Protein AF-A0A962I5D3-F1 (afdb_monomer)

pLDDT: mean 81.32, std 17.79, range [51.28, 98.06]

Mean predicted aligned error: 11.16 Å

Radius of gyration: 21.14 Å; Cα contacts (8 Å, |Δi|>4): 16; chains: 1; boundi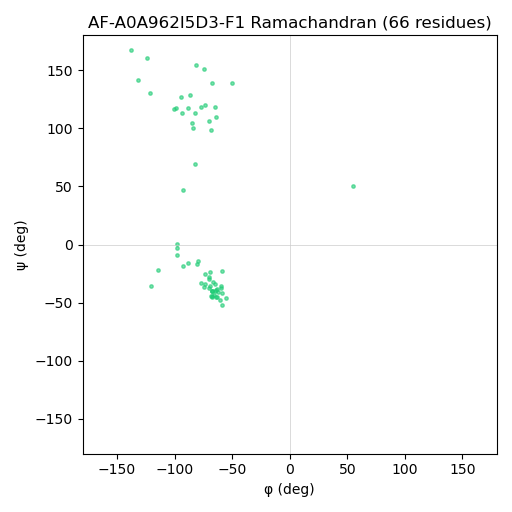ng box: 28×18×70 Å

Secondary structure (DSSP, 8-state):
-HHHHHHHHHHHHTTS--------PPP-----HHHHHHHHHHHT---------TT-HHHHHHIIIII-

Structure (mmCIF, N/CA/C/O backbone):
data_AF-A0A962I5D3-F1
#
_entry.id   AF-A0A962I5D3-F1
#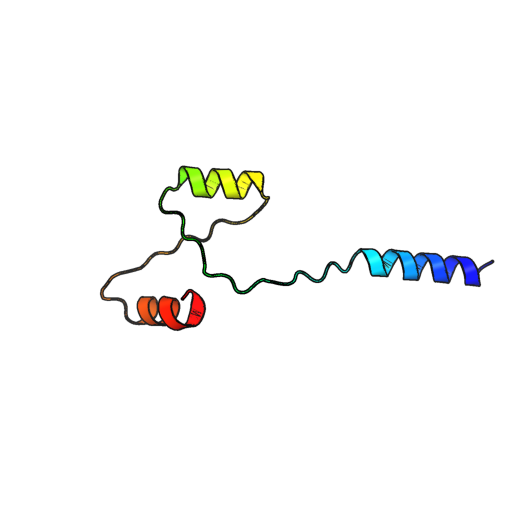
loop_
_atom_site.group_PDB
_atom_site.id
_atom_site.type_symbol
_atom_site.label_atom_id
_atom_site.label_alt_id
_atom_site.label_comp_id
_atom_site.label_asym_id
_atom_site.label_entity_id
_atom_site.label_seq_id
_atom_site.pdbx_PDB_ins_code
_atom_site.Cartn_x
_atom_site.Cartn_y
_atom_site.Cartn_z
_atom_site.occupancy
_atom_site.B_iso_or_equiv
_atom_site.auth_seq_id
_atom_site.auth_comp_id
_atom_site.auth_asym_id
_atom_site.auth_atom_id
_atom_site.pdbx_PDB_model_num
ATOM 1 N N . MET A 1 1 ? 0.613 2.557 53.282 1.00 53.28 1 MET A N 1
ATOM 2 C CA . MET A 1 1 ? -0.503 3.098 52.464 1.0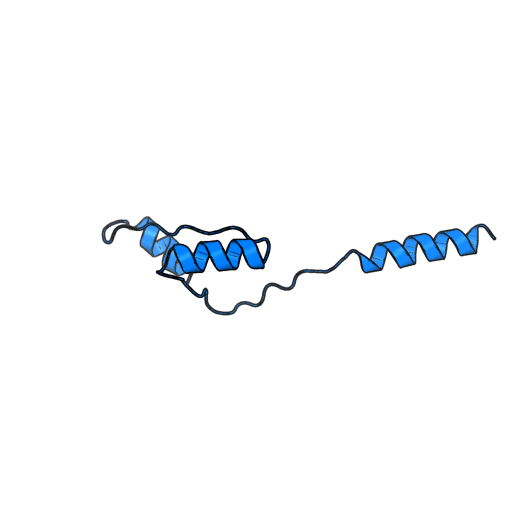0 53.28 1 MET A CA 1
ATOM 3 C C . MET A 1 1 ? -0.031 3.786 51.181 1.00 53.28 1 MET A C 1
ATOM 5 O O . MET A 1 1 ? -0.458 3.346 50.127 1.00 53.28 1 MET A O 1
ATOM 9 N N . ARG A 1 2 ? 0.897 4.760 51.206 1.00 52.16 2 ARG A N 1
ATOM 10 C CA . ARG A 1 2 ? 1.448 5.395 49.977 1.00 52.16 2 ARG A CA 1
ATOM 11 C C . ARG A 1 2 ? 2.154 4.421 49.013 1.00 52.16 2 ARG A C 1
ATOM 13 O O . ARG A 1 2 ? 2.001 4.550 47.806 1.00 52.16 2 ARG A O 1
ATOM 20 N N . THR A 1 3 ? 2.848 3.411 49.540 1.00 51.28 3 THR A N 1
ATOM 21 C CA . THR A 1 3 ? 3.556 2.386 48.745 1.00 51.28 3 THR A CA 1
ATOM 22 C C . THR A 1 3 ? 2.613 1.427 48.008 1.00 51.28 3 THR A C 1
ATOM 24 O O . THR A 1 3 ? 2.955 0.933 46.942 1.00 51.28 3 THR A O 1
ATOM 27 N N . LEU A 1 4 ? 1.408 1.196 48.544 1.00 55.31 4 LEU A N 1
ATOM 28 C CA . LEU A 1 4 ? 0.402 0.322 47.922 1.00 55.31 4 LEU A CA 1
ATOM 29 C C . LEU A 1 4 ? -0.304 1.019 46.747 1.00 55.31 4 LEU A C 1
ATOM 31 O O . LEU A 1 4 ? -0.600 0.382 45.744 1.00 55.31 4 LEU A O 1
ATOM 35 N N . ILE A 1 5 ? -0.495 2.340 46.834 1.00 59.06 5 ILE A N 1
ATOM 36 C CA . ILE A 1 5 ? -1.095 3.156 45.764 1.00 59.06 5 ILE A CA 1
ATOM 37 C C . ILE A 1 5 ? -0.173 3.213 44.533 1.00 59.06 5 ILE A C 1
ATOM 39 O O . ILE A 1 5 ? -0.645 3.099 43.405 1.00 59.06 5 ILE A O 1
ATOM 43 N N . PHE A 1 6 ? 1.145 3.323 44.740 1.00 55.66 6 PHE A N 1
ATOM 44 C CA . PHE A 1 6 ? 2.129 3.374 43.650 1.00 55.66 6 PHE A CA 1
ATOM 45 C C . PHE A 1 6 ? 2.200 2.069 42.837 1.00 55.66 6 PHE A C 1
ATOM 47 O O . PHE A 1 6 ? 2.392 2.123 41.628 1.00 55.66 6 PHE A O 1
ATOM 54 N N . CYS A 1 7 ? 1.991 0.914 43.479 1.00 55.75 7 CYS A N 1
ATOM 55 C 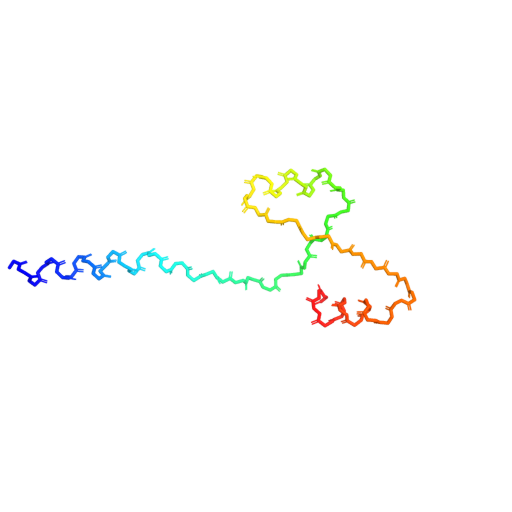CA . CYS A 1 7 ? 2.013 -0.401 42.826 1.00 55.75 7 CYS A CA 1
ATOM 56 C C . CYS A 1 7 ? 0.759 -0.653 41.961 1.00 55.75 7 CYS A C 1
ATOM 58 O O . CYS A 1 7 ? 0.843 -1.247 40.889 1.00 55.75 7 CYS A O 1
ATOM 60 N N . CYS A 1 8 ? -0.406 -0.142 42.381 1.00 56.72 8 CYS A N 1
ATOM 61 C CA . CYS A 1 8 ? -1.628 -0.202 41.568 1.00 56.72 8 CYS A CA 1
ATOM 62 C C . CYS A 1 8 ? -1.555 0.694 40.321 1.00 56.72 8 CYS A C 1
ATOM 64 O O . CYS A 1 8 ? -2.069 0.317 39.271 1.00 56.72 8 CYS A O 1
ATOM 66 N N . LEU A 1 9 ? -0.908 1.862 40.413 1.00 58.47 9 LEU A N 1
ATOM 67 C CA . LEU A 1 9 ? -0.759 2.788 39.282 1.00 58.47 9 LEU A CA 1
ATOM 68 C C . LEU A 1 9 ? 0.193 2.249 38.203 1.00 58.47 9 LEU A C 1
ATOM 70 O O . LEU A 1 9 ? -0.079 2.414 37.017 1.00 58.47 9 LEU A O 1
ATOM 74 N N . THR A 1 10 ? 1.271 1.563 38.589 1.00 59.03 10 THR A N 1
ATOM 75 C CA . THR A 1 10 ? 2.182 0.909 37.635 1.00 59.03 10 THR A CA 1
ATOM 76 C C . THR A 1 10 ? 1.586 -0.365 37.036 1.00 59.03 10 THR A C 1
ATOM 78 O O . THR A 1 10 ? 1.762 -0.609 35.846 1.00 59.03 10 THR A O 1
ATOM 81 N N . GLY A 1 11 ? 0.827 -1.144 37.816 1.00 59.56 11 GLY A N 1
ATOM 82 C CA . GLY A 1 11 ? 0.109 -2.322 37.316 1.00 59.56 11 GLY A CA 1
ATOM 83 C C . GLY A 1 11 ? -0.959 -1.982 36.269 1.00 59.56 11 GLY A C 1
ATOM 84 O O . GLY A 1 11 ? -1.079 -2.686 35.271 1.00 59.56 11 GLY A O 1
ATOM 85 N N . ALA A 1 12 ? -1.684 -0.871 36.441 1.00 58.66 12 ALA A 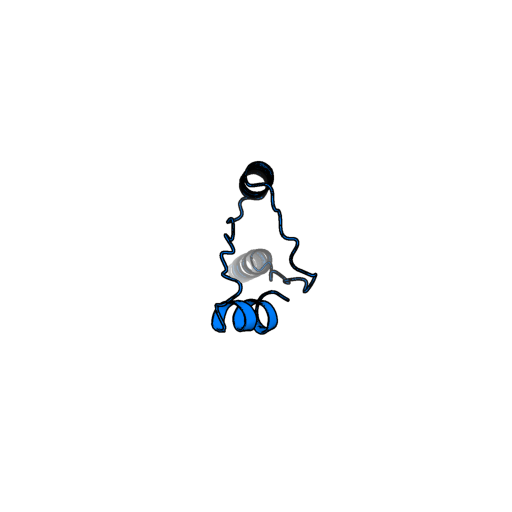N 1
ATOM 86 C CA . ALA A 1 12 ? -2.681 -0.402 35.474 1.00 58.66 12 ALA A CA 1
ATOM 87 C C . ALA A 1 12 ? -2.066 0.122 34.159 1.00 58.66 12 ALA A C 1
ATOM 89 O O . ALA A 1 12 ? -2.684 -0.007 33.104 1.00 58.66 12 ALA A O 1
ATOM 90 N N . LEU A 1 13 ? -0.846 0.670 34.202 1.00 56.75 13 LEU A N 1
ATOM 91 C CA . LEU A 1 13 ? -0.153 1.197 33.020 1.00 56.75 13 LEU A CA 1
ATOM 92 C C . LEU A 1 13 ? 0.379 0.089 32.091 1.00 56.75 13 LEU A C 1
ATOM 94 O O . LEU A 1 13 ? 0.525 0.308 30.896 1.00 56.75 13 LEU A O 1
ATOM 98 N N . LEU A 1 14 ? 0.644 -1.110 32.617 1.00 55.72 14 LEU A N 1
ATOM 99 C CA . LEU A 1 14 ? 1.150 -2.246 31.833 1.00 55.72 14 LEU A CA 1
ATOM 100 C C . LEU A 1 14 ? 0.054 -2.997 31.054 1.00 55.72 14 LEU A C 1
ATOM 102 O O . LEU A 1 14 ? 0.371 -3.736 30.128 1.00 55.72 14 LEU A O 1
ATOM 106 N N . LEU A 1 15 ? -1.231 -2.810 31.385 1.00 53.81 15 LEU A N 1
ATOM 107 C CA . LEU A 1 15 ? -2.336 -3.409 30.619 1.00 53.81 15 LEU A CA 1
ATOM 108 C C . LEU A 1 15 ? -2.685 -2.640 29.333 1.00 53.81 15 LEU A C 1
ATOM 110 O O . LEU A 1 15 ? -3.410 -3.172 28.492 1.00 53.81 15 LEU A O 1
ATOM 114 N N . THR A 1 16 ? -2.200 -1.407 29.159 1.00 57.59 16 THR A N 1
ATOM 115 C CA . THR A 1 16 ? -2.502 -0.590 27.971 1.00 57.59 16 THR A CA 1
ATOM 116 C C . THR A 1 16 ? -1.518 -0.817 26.826 1.00 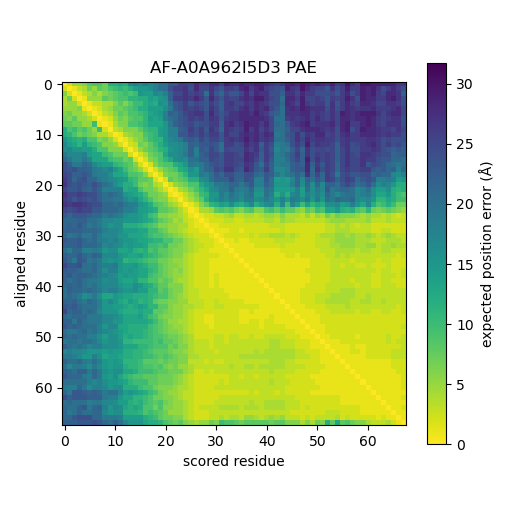57.59 16 THR A C 1
ATOM 118 O O . THR A 1 16 ? -1.831 -0.489 25.682 1.00 57.59 16 THR A O 1
ATOM 121 N N . THR A 1 17 ? -0.358 -1.427 27.079 1.00 53.47 17 THR A N 1
ATOM 122 C CA . THR A 1 17 ? 0.618 -1.748 26.033 1.00 53.47 17 THR A CA 1
ATOM 123 C C . THR A 1 17 ? 0.232 -3.044 25.327 1.00 53.47 17 THR A C 1
ATOM 125 O O . THR A 1 17 ? 0.902 -4.069 25.462 1.00 53.47 17 THR A O 1
ATOM 128 N N . ARG A 1 18 ? -0.859 -3.023 24.555 1.00 60.72 18 ARG A N 1
ATOM 129 C CA . ARG A 1 18 ? -1.016 -4.019 23.493 1.00 60.72 18 ARG A CA 1
ATOM 130 C C . ARG A 1 18 ? 0.033 -3.710 22.434 1.00 60.72 18 ARG A C 1
ATOM 132 O 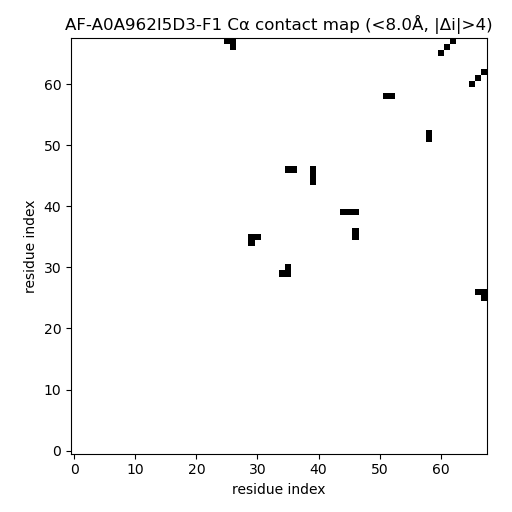O . ARG A 1 18 ? -0.151 -2.811 21.622 1.00 60.72 18 ARG A O 1
ATOM 139 N N . VAL A 1 19 ? 1.150 -4.429 22.476 1.00 63.53 19 VAL A N 1
ATOM 140 C CA . VAL A 1 19 ? 2.073 -4.495 21.343 1.00 63.53 19 VAL A CA 1
ATOM 141 C C . VAL A 1 19 ? 1.294 -5.166 20.216 1.00 63.53 19 VAL A C 1
ATOM 143 O O . VAL A 1 19 ? 0.938 -6.337 20.328 1.00 63.53 19 VAL A O 1
ATOM 146 N N . TRP A 1 20 ? 0.941 -4.406 19.180 1.00 65.75 20 TRP A N 1
ATOM 147 C CA . TRP A 1 20 ? 0.380 -4.972 17.958 1.00 65.75 20 TRP A CA 1
ATOM 148 C C . TRP A 1 20 ? 1.507 -5.729 17.262 1.00 65.75 20 TRP A C 1
ATOM 150 O O . TRP A 1 20 ? 2.440 -5.119 16.742 1.00 65.75 20 TRP A O 1
ATOM 160 N N . ALA A 1 21 ? 1.455 -7.056 17.316 1.00 62.44 21 ALA A N 1
ATOM 161 C CA . ALA A 1 21 ? 2.228 -7.880 16.407 1.00 62.44 21 ALA A CA 1
ATOM 162 C C . ALA A 1 21 ? 1.550 -7.781 15.037 1.00 62.44 21 ALA A C 1
ATOM 164 O O . ALA A 1 21 ? 0.361 -8.075 14.920 1.00 62.44 21 ALA A O 1
ATOM 165 N N . ALA A 1 22 ? 2.278 -7.303 14.032 1.00 66.38 22 ALA A N 1
ATOM 166 C CA . ALA A 1 22 ? 1.855 -7.448 12.650 1.00 66.38 22 ALA A CA 1
ATOM 167 C C . ALA A 1 22 ? 2.282 -8.849 12.204 1.00 66.38 22 ALA A C 1
ATOM 169 O O . ALA A 1 22 ? 3.481 -9.128 12.170 1.00 66.38 22 ALA A O 1
ATOM 170 N N . ASP A 1 23 ? 1.317 -9.726 11.931 1.00 63.50 23 ASP A N 1
ATOM 171 C CA . ASP A 1 23 ? 1.602 -10.958 11.195 1.00 63.50 23 ASP A CA 1
ATOM 172 C C . ASP A 1 23 ? 1.983 -10.586 9.760 1.00 63.50 23 ASP A C 1
ATOM 174 O O . ASP A 1 23 ? 1.398 -9.680 9.164 1.00 63.50 23 ASP A O 1
ATOM 178 N N . SER A 1 24 ? 2.994 -11.265 9.225 1.00 64.94 24 SER A N 1
ATOM 179 C CA . SER A 1 24 ? 3.498 -11.073 7.863 1.00 64.94 24 SER A CA 1
ATOM 180 C C . SER A 1 24 ? 2.825 -12.039 6.885 1.00 64.94 24 SER A C 1
ATOM 182 O O . SER A 1 24 ? 3.511 -12.734 6.137 1.00 64.94 24 SER A O 1
ATOM 184 N N . ASP A 1 25 ? 1.500 -12.143 6.956 1.00 67.44 25 ASP A N 1
ATOM 185 C CA . ASP A 1 25 ? 0.720 -12.845 5.938 1.00 67.44 25 ASP A CA 1
ATOM 186 C C . ASP A 1 25 ? 0.637 -11.985 4.664 1.00 67.44 25 ASP A C 1
ATOM 188 O O . ASP A 1 25 ? 0.663 -10.752 4.735 1.00 67.44 25 ASP A O 1
ATOM 192 N N . ASP A 1 26 ? 0.515 -12.638 3.504 1.00 79.25 26 ASP A N 1
ATOM 193 C CA . ASP A 1 26 ? 0.296 -11.978 2.210 1.00 79.25 26 ASP A CA 1
ATOM 194 C C . ASP A 1 26 ? -0.870 -10.976 2.277 1.00 79.25 26 ASP A C 1
ATOM 196 O O . ASP A 1 26 ? -1.936 -11.249 2.845 1.00 79.25 26 ASP A O 1
ATOM 200 N N . LEU A 1 27 ? -0.699 -9.817 1.631 1.00 86.44 27 LEU A N 1
ATOM 201 C CA . LEU A 1 27 ? -1.755 -8.812 1.532 1.00 86.44 27 LEU A CA 1
ATOM 202 C C . LEU A 1 27 ? -2.939 -9.345 0.714 1.00 86.44 27 LEU A C 1
ATOM 204 O O . LEU A 1 27 ? -2.839 -9.611 -0.485 1.00 86.44 27 LEU A O 1
ATOM 208 N N . ILE A 1 28 ? -4.111 -9.429 1.348 1.00 89.44 28 ILE A N 1
ATOM 209 C CA . ILE A 1 28 ? -5.344 -9.824 0.662 1.00 89.44 28 ILE A CA 1
ATOM 210 C C . ILE A 1 28 ? -5.980 -8.609 -0.017 1.00 89.44 28 ILE A C 1
ATOM 212 O O . ILE A 1 28 ? -6.673 -7.804 0.607 1.00 89.44 28 ILE A O 1
ATOM 216 N N . TRP A 1 29 ? -5.771 -8.499 -1.329 1.00 92.19 29 TRP A N 1
ATOM 217 C CA . TRP A 1 29 ? -6.364 -7.450 -2.157 1.00 92.19 29 TRP A CA 1
ATOM 218 C C . TRP A 1 29 ? -7.835 -7.724 -2.480 1.00 92.19 29 TRP A C 1
ATOM 220 O O . TRP A 1 29 ? -8.173 -8.677 -3.186 1.00 92.19 29 TRP A O 1
ATOM 230 N N . LEU A 1 30 ? -8.715 -6.826 -2.039 1.00 94.81 30 LEU A N 1
ATOM 231 C CA . LEU A 1 30 ? -10.117 -6.802 -2.450 1.00 94.81 30 LEU A CA 1
ATOM 232 C C . LEU A 1 30 ? -10.265 -5.999 -3.744 1.00 94.81 30 LEU A C 1
ATOM 234 O O . LEU A 1 30 ? -9.789 -4.871 -3.844 1.00 94.81 30 LEU A O 1
ATOM 238 N N . ARG A 1 31 ? -10.928 -6.583 -4.748 1.00 93.94 31 ARG A N 1
ATOM 239 C CA . ARG A 1 31 ? -11.188 -5.927 -6.045 1.00 93.94 31 ARG A CA 1
ATOM 240 C C . ARG A 1 31 ? -12.585 -5.307 -6.145 1.00 93.94 31 ARG A C 1
ATOM 242 O O . ARG A 1 31 ? -12.857 -4.612 -7.116 1.00 93.94 31 ARG A O 1
ATOM 249 N N . ASP A 1 32 ? -13.458 -5.576 -5.174 1.00 96.06 32 ASP A N 1
ATOM 250 C CA . ASP A 1 32 ? -14.779 -4.956 -5.068 1.00 96.06 32 ASP A CA 1
ATOM 251 C C . ASP A 1 32 ? -14.751 -3.834 -4.026 1.00 96.06 32 ASP A C 1
ATOM 253 O O . ASP A 1 32 ? -14.541 -4.076 -2.834 1.00 96.06 32 ASP A O 1
ATOM 257 N N . ASP A 1 33 ? -14.998 -2.605 -4.477 1.00 95.12 33 ASP A N 1
ATOM 258 C CA . ASP A 1 33 ? -14.960 -1.420 -3.618 1.00 95.12 33 ASP A CA 1
ATOM 259 C C . ASP A 1 33 ? -15.977 -1.520 -2.474 1.00 95.12 33 ASP A C 1
ATOM 261 O O . ASP A 1 33 ? -15.694 -1.122 -1.344 1.00 95.12 33 ASP A O 1
ATOM 265 N N . ARG A 1 34 ? -17.169 -2.080 -2.730 1.00 97.38 34 ARG A N 1
ATOM 266 C CA . ARG A 1 34 ? -18.225 -2.151 -1.708 1.00 97.38 34 ARG A CA 1
ATOM 267 C C . ARG A 1 34 ? -17.838 -3.088 -0.576 1.00 97.38 34 ARG A C 1
ATOM 269 O O . ARG A 1 34 ? -18.079 -2.758 0.582 1.00 97.38 34 ARG A O 1
ATOM 276 N N . GLN A 1 35 ? -17.218 -4.215 -0.901 1.00 96.38 35 GLN A N 1
ATOM 277 C CA . GLN A 1 35 ? -16.673 -5.143 0.076 1.00 96.38 35 GLN A CA 1
ATOM 278 C C . GLN A 1 35 ? -15.554 -4.492 0.895 1.00 96.38 35 GLN A C 1
ATOM 280 O O . GLN A 1 35 ? -15.571 -4.602 2.120 1.00 96.38 35 GLN A O 1
ATOM 285 N N . ALA A 1 36 ? -14.629 -3.777 0.245 1.00 96.81 36 ALA A N 1
ATOM 286 C CA . ALA A 1 36 ? -13.520 -3.112 0.926 1.00 96.81 36 ALA A CA 1
ATOM 287 C C . ALA A 1 36 ? -14.005 -2.066 1.940 1.00 96.81 36 ALA A C 1
ATOM 289 O O . ALA A 1 36 ? -13.583 -2.082 3.096 1.00 96.81 36 ALA A O 1
ATOM 290 N N . PHE A 1 37 ? -14.940 -1.197 1.543 1.00 97.38 37 PHE A N 1
ATOM 291 C CA . PHE A 1 37 ? -15.499 -0.193 2.450 1.00 97.38 37 PHE A CA 1
ATOM 292 C C . PHE A 1 37 ? -16.344 -0.809 3.571 1.00 97.38 37 PHE A C 1
ATOM 294 O O . PHE A 1 37 ? -16.222 -0.376 4.714 1.00 97.38 37 PHE A O 1
ATOM 301 N N . ALA A 1 38 ? -17.154 -1.835 3.282 1.00 97.56 38 ALA A N 1
ATOM 302 C CA . ALA A 1 38 ? -17.958 -2.506 4.306 1.00 97.56 38 ALA A CA 1
ATOM 303 C C . ALA A 1 38 ? -17.085 -3.172 5.383 1.00 97.56 38 ALA A C 1
ATOM 305 O O . ALA A 1 38 ? -17.398 -3.091 6.570 1.00 97.56 38 ALA A O 1
ATOM 306 N N . GLN A 1 39 ? -15.977 -3.806 4.984 1.00 95.81 39 GLN A N 1
ATOM 307 C CA . GLN A 1 39 ? -15.030 -4.396 5.928 1.00 95.81 39 GLN A CA 1
ATOM 308 C C . GLN A 1 39 ? -14.305 -3.323 6.748 1.00 95.81 39 GLN A C 1
ATOM 310 O O . GLN A 1 39 ? -14.210 -3.443 7.966 1.00 95.81 39 GLN A O 1
ATOM 315 N N . ALA A 1 40 ? -13.832 -2.259 6.095 1.00 96.94 40 ALA A N 1
ATOM 316 C CA . ALA A 1 40 ? -13.149 -1.154 6.759 1.00 96.94 40 ALA A CA 1
ATOM 317 C C . ALA A 1 40 ? -14.025 -0.481 7.833 1.00 96.94 40 ALA A C 1
ATOM 319 O O . ALA A 1 40 ? -13.542 -0.209 8.930 1.00 96.94 40 ALA A O 1
ATOM 320 N N . GLU A 1 41 ? -15.318 -0.277 7.552 1.00 97.88 41 GLU A N 1
ATOM 321 C CA . GLU A 1 41 ? -16.285 0.249 8.524 1.00 97.88 41 GLU A CA 1
ATOM 322 C C . GLU A 1 41 ? -16.515 -0.721 9.693 1.00 97.88 41 GLU A C 1
ATOM 324 O O . GLU A 1 41 ? -16.524 -0.303 10.849 1.00 97.88 41 GLU A O 1
ATOM 329 N N . ALA A 1 42 ? -16.663 -2.020 9.412 1.00 98.06 42 ALA A N 1
ATOM 330 C CA . ALA A 1 42 ? -16.894 -3.034 10.441 1.00 98.06 42 ALA A CA 1
ATOM 331 C C . ALA A 1 42 ? -15.691 -3.235 11.381 1.00 98.06 42 ALA A C 1
ATOM 333 O O . ALA A 1 42 ? -15.878 -3.560 12.555 1.00 98.06 42 ALA A O 1
ATOM 334 N N . GLU A 1 43 ? -14.470 -3.063 10.872 1.00 96.00 43 GLU A N 1
ATOM 335 C CA . GLU A 1 43 ? -13.224 -3.283 11.615 1.00 96.00 43 GLU A CA 1
ATOM 336 C C . GLU A 1 43 ? -12.598 -2.000 12.188 1.00 96.00 43 GLU A C 1
ATOM 338 O O . GLU A 1 43 ? -11.581 -2.093 12.875 1.00 96.00 43 GLU A O 1
ATOM 343 N N . ASP A 1 44 ? -13.174 -0.822 11.923 1.00 96.38 44 ASP A N 1
ATOM 344 C CA . ASP A 1 44 ? -12.584 0.488 12.254 1.00 96.38 44 ASP A CA 1
ATOM 345 C C . ASP A 1 44 ? -11.161 0.647 11.673 1.00 96.38 44 ASP A C 1
ATOM 347 O O . ASP A 1 44 ? -10.188 0.966 12.363 1.00 96.38 44 ASP A O 1
ATOM 351 N N . ARG A 1 45 ? -11.016 0.357 10.371 1.00 94.62 45 ARG A N 1
ATOM 352 C CA . ARG A 1 45 ? -9.738 0.402 9.638 1.00 94.62 45 ARG A CA 1
ATOM 353 C C . ARG A 1 45 ? -9.806 1.318 8.420 1.00 94.62 45 ARG A C 1
ATOM 355 O O . ARG A 1 45 ? -10.871 1.627 7.898 1.00 94.62 45 ARG A O 1
ATOM 362 N N . TYR A 1 46 ? -8.640 1.742 7.937 1.00 96.44 46 TYR A N 1
ATOM 363 C CA . TYR A 1 46 ? -8.525 2.508 6.694 1.00 96.44 46 TYR A CA 1
ATOM 364 C C . TYR A 1 46 ? -8.556 1.605 5.455 1.00 96.44 46 TYR A C 1
ATOM 366 O O . TYR A 1 46 ? -8.127 0.453 5.505 1.00 96.44 46 TYR A O 1
ATOM 374 N N . VAL A 1 47 ? -8.981 2.175 4.323 1.00 95.75 47 VAL A N 1
ATOM 375 C CA . VAL A 1 47 ? -8.863 1.555 2.996 1.00 95.75 47 VAL A CA 1
ATOM 376 C C . VAL A 1 47 ? -7.583 2.042 2.315 1.00 95.75 47 VAL A C 1
ATOM 378 O O . VAL A 1 47 ? -7.373 3.248 2.178 1.00 95.75 47 VAL A O 1
ATOM 381 N N . LEU A 1 48 ? -6.748 1.107 1.857 1.00 94.75 48 LEU A N 1
ATOM 382 C CA . LEU A 1 48 ? -5.603 1.390 0.992 1.00 94.75 48 LEU A CA 1
ATOM 383 C C . LEU A 1 48 ? -6.018 1.215 -0.472 1.00 94.75 48 LEU A C 1
ATOM 385 O O . LEU A 1 48 ? -6.288 0.102 -0.916 1.00 94.75 48 LEU A O 1
ATOM 389 N N . LEU A 1 49 ? -6.043 2.312 -1.228 1.00 94.94 49 LEU A N 1
ATOM 390 C CA . LEU A 1 49 ? -6.267 2.270 -2.669 1.00 94.94 49 LEU A CA 1
ATOM 391 C C . LEU A 1 49 ? -4.930 2.095 -3.400 1.00 94.94 49 LEU A C 1
ATOM 393 O O . LEU A 1 49 ? -4.075 2.978 -3.346 1.00 94.94 49 LEU A O 1
ATOM 397 N N . TYR A 1 50 ? -4.781 0.981 -4.116 1.00 93.31 50 TYR A N 1
ATOM 398 C CA . TYR A 1 50 ? -3.625 0.709 -4.968 1.00 93.31 50 TYR A CA 1
ATOM 399 C C . TYR A 1 50 ? -3.942 1.036 -6.432 1.00 93.31 50 TYR A C 1
ATOM 401 O O . TYR A 1 50 ? -4.841 0.443 -7.030 1.00 93.31 50 TYR A O 1
ATOM 409 N N . LEU A 1 51 ? -3.209 1.997 -6.999 1.00 93.88 51 LEU A N 1
ATOM 410 C CA . LEU A 1 51 ? -3.317 2.412 -8.397 1.00 93.88 51 LEU A CA 1
ATOM 411 C C . LEU A 1 51 ? -1.970 2.231 -9.086 1.00 93.88 51 LEU A C 1
ATOM 413 O O . LEU A 1 51 ? -0.952 2.733 -8.612 1.00 93.88 51 LEU A O 1
ATOM 417 N N . GLU A 1 52 ? -1.990 1.587 -10.245 1.00 95.31 52 GLU A N 1
ATOM 418 C CA . GLU A 1 52 ? -0.798 1.355 -11.047 1.00 95.31 52 GLU A CA 1
ATOM 419 C C . GLU A 1 52 ? -1.053 1.589 -12.536 1.00 95.31 52 GLU A C 1
ATOM 421 O O . GLU A 1 52 ? -2.187 1.690 -13.012 1.00 95.31 52 GLU A O 1
ATOM 426 N N . ALA A 1 53 ? 0.041 1.645 -13.286 1.00 97.31 53 ALA A N 1
ATOM 427 C CA . ALA A 1 53 ? 0.022 1.548 -14.731 1.00 97.31 53 ALA A CA 1
ATOM 428 C C . ALA A 1 53 ? 1.083 0.542 -15.166 1.00 97.31 53 ALA A C 1
ATOM 430 O O . ALA A 1 53 ? 2.200 0.549 -14.658 1.00 97.31 53 ALA A O 1
ATOM 431 N N . VAL A 1 54 ? 0.775 -0.264 -16.180 1.00 96.69 54 VAL A N 1
ATOM 432 C CA . VAL A 1 54 ? 1.663 -1.350 -16.638 1.00 96.69 54 VAL A CA 1
ATOM 433 C C . VAL A 1 54 ? 3.052 -0.877 -17.093 1.00 96.69 54 VAL A C 1
ATOM 435 O O . VAL A 1 54 ? 4.008 -1.645 -17.086 1.00 96.69 54 VAL A O 1
ATOM 438 N N . TRP A 1 55 ? 3.183 0.393 -17.478 1.00 97.00 55 TRP A N 1
ATOM 439 C CA . TRP A 1 55 ? 4.431 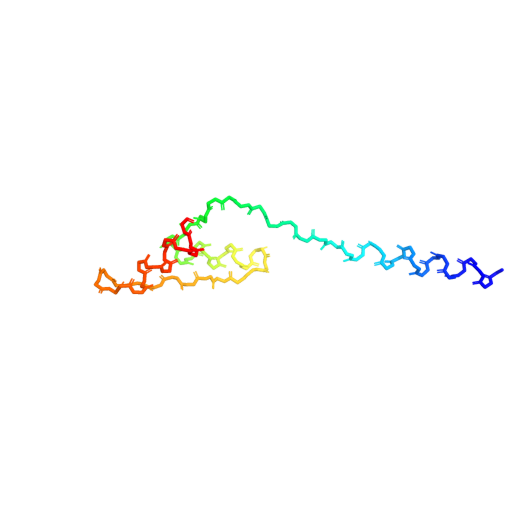1.017 -17.934 1.00 97.00 55 TRP A CA 1
ATOM 440 C C . TRP A 1 55 ? 5.156 1.812 -16.835 1.00 97.00 55 TRP A C 1
ATOM 442 O O . TRP A 1 55 ? 6.206 2.405 -17.083 1.00 97.00 55 TRP A O 1
ATOM 452 N N . CYS A 1 56 ? 4.608 1.856 -15.622 1.00 98.06 56 CYS A N 1
ATOM 453 C CA . CYS A 1 56 ? 5.171 2.599 -14.507 1.00 98.06 56 CYS A CA 1
ATOM 454 C C . CYS A 1 56 ? 6.238 1.762 -13.795 1.00 98.06 56 CYS A C 1
ATOM 456 O O . CYS A 1 56 ? 5.927 0.866 -13.016 1.00 98.06 56 CYS A O 1
ATOM 458 N N . HIS A 1 57 ? 7.511 2.088 -14.022 1.00 97.44 57 HIS A N 1
ATOM 459 C CA . HIS A 1 57 ? 8.627 1.395 -13.374 1.00 97.44 57 HIS A CA 1
ATOM 460 C C . HIS A 1 57 ? 8.525 1.406 -11.839 1.00 97.44 57 HIS A C 1
ATOM 462 O O . HIS A 1 57 ? 8.665 0.367 -11.206 1.00 97.44 57 HIS A O 1
ATOM 468 N N . TRP A 1 58 ? 8.221 2.562 -11.245 1.00 97.94 58 TRP A N 1
ATOM 469 C CA . TRP A 1 58 ? 8.131 2.693 -9.788 1.00 97.94 58 TRP A CA 1
ATOM 470 C C . TRP A 1 58 ? 6.934 1.970 -9.172 1.00 97.94 58 TRP A C 1
ATOM 472 O O . TRP A 1 58 ? 6.996 1.606 -8.004 1.00 97.94 58 TRP A O 1
ATOM 482 N N . CYS A 1 59 ? 5.879 1.723 -9.949 1.00 97.25 59 CYS A N 1
ATOM 483 C CA . CYS A 1 59 ? 4.733 0.946 -9.494 1.00 97.25 59 CYS A CA 1
ATOM 484 C C . CYS A 1 59 ? 5.142 -0.521 -9.303 1.00 97.25 59 CYS A C 1
ATOM 486 O O . CYS A 1 59 ? 4.885 -1.082 -8.246 1.00 97.25 59 CYS A O 1
ATOM 488 N N . HIS A 1 60 ? 5.900 -1.081 -10.255 1.00 95.25 60 HIS A N 1
ATOM 489 C CA . HIS A 1 60 ? 6.470 -2.431 -10.147 1.00 95.25 60 HIS A CA 1
ATOM 490 C C . HIS A 1 60 ? 7.482 -2.562 -9.004 1.00 95.25 60 HIS A C 1
ATOM 492 O O . HIS A 1 60 ? 7.498 -3.578 -8.319 1.00 95.25 60 HIS A O 1
ATOM 498 N N . VAL A 1 61 ? 8.316 -1.538 -8.776 1.00 96.88 61 VAL A N 1
ATOM 499 C CA . VAL A 1 61 ? 9.251 -1.523 -7.632 1.00 96.88 61 VAL A CA 1
ATOM 500 C C . VAL A 1 61 ? 8.487 -1.513 -6.308 1.00 96.88 61 VAL A C 1
ATOM 502 O O . VAL A 1 61 ? 8.821 -2.268 -5.405 1.00 96.88 61 VAL A O 1
ATOM 505 N N . MET A 1 62 ? 7.446 -0.687 -6.189 1.00 95.81 62 MET A N 1
ATOM 506 C CA . MET A 1 62 ? 6.615 -0.633 -4.987 1.00 95.81 62 MET A CA 1
ATOM 507 C C . MET A 1 62 ? 5.851 -1.945 -4.758 1.00 95.81 62 MET A C 1
ATOM 509 O O . MET A 1 62 ? 5.777 -2.398 -3.620 1.00 95.81 62 MET A O 1
ATOM 513 N N . ASP A 1 63 ? 5.325 -2.569 -5.815 1.00 93.06 63 ASP A N 1
ATOM 514 C CA . ASP A 1 63 ? 4.684 -3.885 -5.726 1.00 93.06 63 ASP A CA 1
ATOM 515 C C . ASP A 1 63 ? 5.662 -4.932 -5.177 1.00 93.06 63 ASP A C 1
ATOM 517 O O . ASP A 1 63 ? 5.388 -5.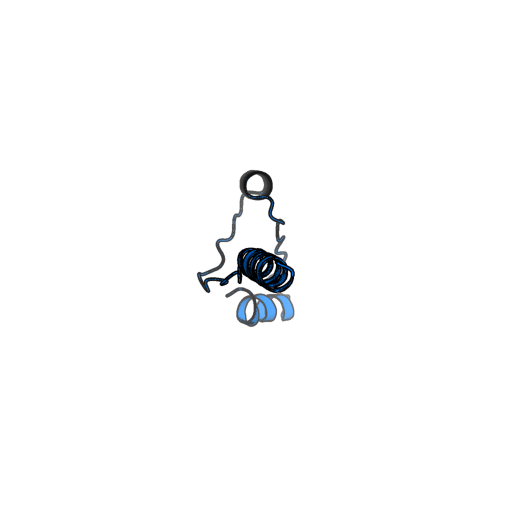537 -4.150 1.00 93.06 63 ASP A O 1
ATOM 521 N N . HIS A 1 64 ? 6.856 -5.044 -5.766 1.00 93.38 64 HIS A N 1
ATOM 522 C CA . HIS A 1 64 ? 7.869 -6.022 -5.359 1.00 93.38 64 HIS A CA 1
ATOM 523 C C . HIS A 1 64 ? 8.466 -5.770 -3.963 1.00 93.38 64 HIS A C 1
ATOM 525 O O . HIS A 1 64 ? 8.650 -6.712 -3.201 1.00 93.38 64 HIS A O 1
ATOM 531 N N . ASP A 1 65 ? 8.807 -4.522 -3.625 1.00 93.56 65 ASP A N 1
ATOM 532 C CA . ASP A 1 65 ? 9.567 -4.223 -2.401 1.00 93.56 65 ASP A CA 1
ATOM 533 C C . ASP A 1 65 ? 8.675 -3.891 -1.193 1.00 93.56 65 ASP A C 1
ATOM 535 O O . ASP A 1 65 ? 9.163 -3.875 -0.062 1.00 93.56 65 ASP A O 1
ATOM 539 N N . THR A 1 66 ? 7.401 -3.539 -1.413 1.00 90.94 66 THR A N 1
ATOM 540 C CA . THR A 1 66 ? 6.501 -3.061 -0.343 1.00 90.94 66 THR A CA 1
ATOM 541 C C . THR A 1 66 ? 5.253 -3.920 -0.153 1.00 90.94 66 THR A C 1
ATOM 543 O O . THR A 1 66 ? 4.801 -4.035 0.986 1.00 90.94 66 THR A O 1
ATOM 546 N N . TYR A 1 67 ? 4.666 -4.471 -1.221 1.00 89.38 67 TYR A N 1
ATOM 547 C CA . TYR A 1 67 ? 3.353 -5.131 -1.151 1.00 89.38 67 TYR A CA 1
ATOM 548 C C . TYR A 1 67 ? 3.355 -6.640 -1.431 1.00 89.38 67 TYR A C 1
ATOM 550 O O . TYR A 1 67 ? 2.389 -7.298 -1.039 1.00 89.38 67 TYR A O 1
ATOM 558 N N . GLY A 1 68 ? 4.368 -7.151 -2.133 1.00 80.00 68 GLY A N 1
ATOM 559 C CA . GLY A 1 68 ? 4.524 -8.561 -2.499 1.00 80.00 68 GLY A CA 1
ATOM 560 C C . GLY A 1 68 ? 5.346 -9.391 -1.528 1.00 80.00 68 GLY A C 1
ATOM 561 O O . GLY A 1 68 ? 5.782 -8.863 -0.479 1.00 80.00 68 GLY A O 1
#

Foldseek 3Di:
DVVVVVVVVVVVVVVPPPPDDDDPDADDDDPDPVVQVVVCVVVVHDHDDQDDDPPDPVSVVCCVPPHD

Sequence (68 aa):
MRTLIFCCLTGALLLTTRVWAADSDDLIWLRDDRQAFAQAEAEDRYVLLYLEAVWCHWCHVMDHDTYG

Solvent-accessible surface area (backbone atoms only — not comparable to full-atom values): 4612 Å² total; per-residue (Å²): 111,75,72,61,56,56,52,54,56,55,58,59,59,62,73,71,68,74,76,81,76,80,78,89,68,84,72,84,82,73,89,48,68,68,61,47,52,54,50,20,65,75,68,76,48,83,83,85,86,88,83,79,52,101,84,39,67,68,46,55,49,45,41,61,77,72,60,102